Protein AF-A0A842LXI2-F1 (afdb_monomer_lite)

Secondary structure (DSSP, 8-state):
------S-----HHHHHHHHHTPEEEE-TTT--EEEESS--SS-HHHHHHH--

Sequence (53 aa):
MKMKFEGCRCFDVTSLAKYRSSLKKFRCRKCGKEFMSDREKEYCFDCEKEVNE

Foldseek 3Di:
DDDDDDDDVPPPVVVVVVVQVQWDWEAAPPPRDIDTHNDDDNHDPVVVVVVVD

pLDDT: mean 70.94, std 17.65, range [40.72, 92.25]

Radius of gyration: 16.61 Å; chains: 1; bounding box: 33×32×45 Å

Structure (mmCIF, N/CA/C/O backbone):
data_AF-A0A842LXI2-F1
#
_entry.id   AF-A0A842LXI2-F1
#
loop_
_atom_site.group_PDB
_atom_site.id
_atom_site.type_symbol
_atom_site.label_atom_id
_atom_site.label_alt_id
_atom_site.label_comp_id
_atom_site.label_asym_id
_atom_site.label_entit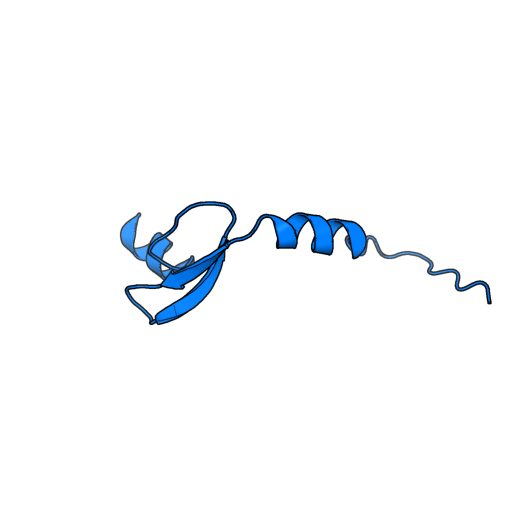y_id
_atom_site.label_seq_id
_atom_site.pdbx_PDB_ins_code
_atom_site.Cartn_x
_atom_site.Cartn_y
_atom_site.Cartn_z
_atom_site.occupancy
_atom_site.B_iso_or_equiv
_atom_site.auth_seq_id
_atom_site.auth_comp_id
_atom_site.auth_asym_id
_atom_site.auth_atom_id
_atom_site.pdbx_PDB_model_num
ATOM 1 N N . MET A 1 1 ? 22.977 22.667 -29.566 1.00 40.72 1 MET A N 1
ATOM 2 C CA . MET A 1 1 ? 22.142 23.180 -28.458 1.00 40.72 1 MET A CA 1
ATOM 3 C C . MET A 1 1 ? 22.797 22.786 -27.140 1.00 40.72 1 MET A C 1
ATOM 5 O O . MET A 1 1 ? 22.827 21.605 -26.829 1.00 40.72 1 MET A O 1
ATOM 9 N N . LYS A 1 2 ? 23.427 23.728 -26.425 1.00 46.28 2 LYS A N 1
ATOM 10 C CA . LYS A 1 2 ? 24.055 23.480 -25.115 1.00 46.28 2 LYS A CA 1
ATOM 11 C C . LYS A 1 2 ? 23.215 24.166 -24.047 1.00 46.28 2 LYS A C 1
ATOM 13 O O . LYS A 1 2 ? 23.294 25.377 -23.891 1.00 46.28 2 LYS A O 1
ATOM 18 N N . MET A 1 3 ? 22.389 23.387 -23.362 1.00 42.16 3 MET A N 1
ATOM 19 C CA . MET A 1 3 ? 21.583 23.856 -22.242 1.00 42.16 3 MET A CA 1
ATOM 20 C C . MET A 1 3 ? 22.410 23.646 -20.970 1.00 42.16 3 MET A C 1
ATOM 22 O O . MET A 1 3 ? 22.595 22.518 -20.521 1.00 42.16 3 MET A O 1
ATOM 26 N N . LYS A 1 4 ? 23.002 24.730 -20.458 1.00 44.44 4 LYS A N 1
ATOM 27 C CA . LYS A 1 4 ? 23.621 24.774 -19.129 1.00 44.44 4 LYS A CA 1
ATOM 28 C C . LYS A 1 4 ? 22.500 25.011 -18.119 1.00 44.44 4 LYS A C 1
ATOM 30 O O . LYS A 1 4 ? 21.848 26.046 -18.192 1.00 44.44 4 LYS A O 1
ATOM 35 N N . PHE A 1 5 ? 22.281 24.067 -17.210 1.00 47.41 5 PHE A N 1
ATOM 36 C CA . PHE A 1 5 ? 21.473 24.297 -16.016 1.00 47.41 5 PHE A CA 1
ATOM 37 C C . PHE A 1 5 ? 22.413 24.495 -14.830 1.00 47.41 5 PHE A C 1
ATOM 39 O O . PHE A 1 5 ? 23.105 23.578 -14.392 1.00 47.41 5 PHE A O 1
ATOM 46 N N . GLU A 1 6 ? 22.470 25.742 -14.381 1.00 47.75 6 GLU A N 1
ATOM 47 C CA . GLU A 1 6 ? 23.093 26.184 -13.145 1.00 47.75 6 GLU A CA 1
ATOM 48 C C . GLU A 1 6 ? 22.205 25.759 -11.964 1.00 47.75 6 GLU A C 1
ATOM 50 O O . GLU A 1 6 ? 20.996 25.973 -11.976 1.00 47.75 6 GLU A O 1
ATOM 55 N N . GLY A 1 7 ? 22.814 25.140 -10.952 1.00 54.19 7 GLY A N 1
ATOM 56 C CA . GLY A 1 7 ? 22.421 25.317 -9.553 1.00 54.19 7 GLY A CA 1
ATOM 57 C C . GLY A 1 7 ? 20.964 25.058 -9.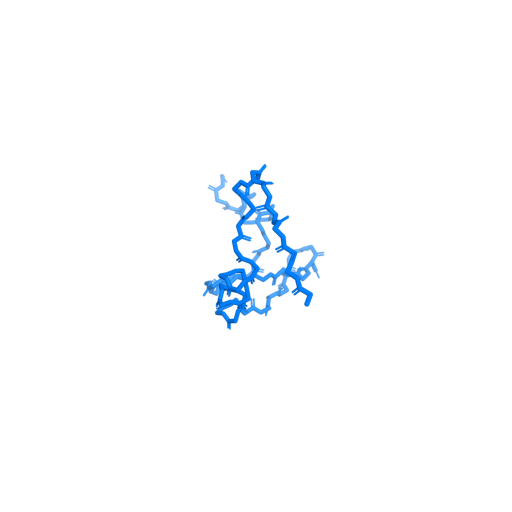151 1.00 54.19 7 GLY A C 1
ATOM 58 O O . GLY A 1 7 ? 20.286 25.955 -8.669 1.00 54.19 7 GLY A O 1
ATOM 59 N N . CYS A 1 8 ? 20.539 23.800 -9.165 1.00 45.88 8 CYS A N 1
ATOM 60 C CA . CYS A 1 8 ? 19.733 23.234 -8.080 1.00 45.88 8 CYS A CA 1
ATOM 61 C C . CYS A 1 8 ? 20.143 21.767 -7.947 1.00 45.88 8 CYS A C 1
ATOM 63 O O . CYS A 1 8 ? 20.341 21.096 -8.959 1.00 45.88 8 CYS A O 1
ATOM 65 N N . ARG A 1 9 ? 20.283 21.242 -6.722 1.00 52.53 9 ARG A N 1
ATOM 66 C CA . ARG A 1 9 ? 20.371 19.787 -6.484 1.00 52.53 9 ARG A CA 1
ATOM 67 C C . ARG A 1 9 ? 19.005 19.157 -6.792 1.00 52.53 9 ARG A C 1
ATOM 69 O O . ARG A 1 9 ? 18.323 18.649 -5.910 1.00 52.53 9 ARG A O 1
ATOM 76 N N . CYS A 1 10 ? 18.574 19.249 -8.043 1.00 46.38 10 CYS A N 1
ATOM 77 C CA . CYS A 1 10 ? 17.423 18.544 -8.562 1.00 46.38 10 CYS A CA 1
ATOM 78 C C . CYS A 1 10 ? 17.859 17.093 -8.687 1.00 46.38 10 CYS A C 1
ATOM 80 O O . CYS A 1 10 ? 18.759 16.785 -9.466 1.00 46.38 10 CYS A O 1
ATOM 82 N N . PHE A 1 11 ? 17.267 16.230 -7.868 1.00 52.38 11 PHE A N 1
ATOM 83 C CA . PHE A 1 11 ? 17.412 14.783 -7.939 1.00 52.38 11 PHE A CA 1
ATOM 84 C C . PHE A 1 11 ? 17.385 14.347 -9.413 1.00 52.38 11 PHE A C 1
ATOM 86 O O . PHE A 1 11 ? 16.391 14.581 -10.101 1.00 52.38 11 PHE A O 1
ATOM 93 N N . ASP A 1 12 ? 18.505 13.812 -9.906 1.00 52.66 12 ASP A N 1
ATOM 94 C CA . ASP A 1 12 ? 18.699 13.472 -11.315 1.00 52.66 12 ASP A CA 1
ATOM 95 C C . ASP A 1 12 ? 17.500 12.641 -11.800 1.00 52.66 12 ASP A C 1
ATOM 97 O O . ASP A 1 12 ? 17.182 11.597 -11.219 1.00 52.66 12 ASP A O 1
ATOM 101 N N . VAL A 1 13 ? 16.777 13.120 -12.818 1.00 54.56 13 VAL A N 1
ATOM 102 C CA . VAL A 1 13 ? 15.543 12.472 -13.309 1.00 54.56 13 VAL A CA 1
ATOM 103 C C . VAL A 1 13 ? 15.830 11.024 -13.732 1.00 54.56 13 VAL A C 1
ATOM 105 O O . VAL A 1 13 ? 14.981 10.144 -13.588 1.00 54.56 13 VAL A O 1
ATOM 108 N N . THR A 1 14 ? 17.067 10.752 -14.154 1.00 52.41 14 THR A N 1
ATOM 109 C CA . THR A 1 14 ? 17.582 9.419 -14.484 1.00 52.41 14 THR A CA 1
ATOM 110 C C . THR A 1 14 ? 17.618 8.489 -13.265 1.00 52.41 14 THR A C 1
ATOM 112 O O . THR A 1 14 ? 17.296 7.303 -13.371 1.00 52.41 14 THR A O 1
ATOM 115 N N . SER A 1 15 ? 17.948 9.023 -12.087 1.00 53.88 15 SER A N 1
ATOM 116 C CA . SER A 1 15 ? 17.923 8.294 -10.813 1.00 53.88 15 SER A CA 1
ATOM 117 C C . SER A 1 15 ? 16.497 8.086 -10.302 1.00 53.88 15 SER A C 1
ATOM 119 O O . SER A 1 15 ? 16.190 7.003 -9.808 1.00 53.88 15 SER A O 1
ATOM 121 N N . LEU A 1 16 ? 15.593 9.059 -10.486 1.00 55.31 16 LEU A N 1
ATOM 122 C CA . LEU A 1 16 ? 14.167 8.889 -10.172 1.00 55.31 16 LEU A CA 1
ATOM 123 C C . LEU A 1 16 ? 13.529 7.792 -11.042 1.00 55.31 16 LEU A C 1
ATOM 125 O O . LEU A 1 16 ? 12.746 6.986 -10.544 1.00 55.31 16 LEU A O 1
ATOM 129 N N . ALA A 1 17 ? 13.883 7.735 -12.329 1.00 54.03 17 ALA A N 1
ATOM 130 C CA . ALA A 1 17 ? 13.404 6.705 -13.247 1.00 54.03 17 ALA A CA 1
ATOM 131 C C . ALA A 1 17 ? 13.884 5.306 -12.831 1.00 54.03 17 ALA A C 1
ATOM 133 O O . ALA A 1 17 ? 13.071 4.389 -12.748 1.00 54.03 17 ALA A O 1
ATOM 134 N N . LYS A 1 18 ? 15.170 5.151 -12.477 1.00 54.03 18 LYS A N 1
ATOM 135 C CA . LYS A 1 18 ? 15.699 3.882 -11.945 1.00 54.03 18 LYS A CA 1
ATOM 136 C C . LYS A 1 18 ? 15.061 3.480 -10.615 1.00 54.03 18 LYS A C 1
ATOM 138 O O . LYS A 1 18 ? 14.790 2.301 -10.421 1.00 54.03 18 LYS A O 1
ATOM 143 N N . TYR A 1 19 ? 14.791 4.434 -9.723 1.00 55.34 19 TYR A N 1
ATOM 144 C CA . TYR A 1 19 ? 14.151 4.150 -8.437 1.00 55.34 19 TYR A CA 1
ATOM 145 C C . TYR A 1 19 ? 12.678 3.754 -8.610 1.00 55.34 19 TYR A C 1
ATOM 147 O O . TYR A 1 19 ? 12.217 2.815 -7.970 1.00 55.34 19 TYR A O 1
ATOM 155 N N . ARG A 1 20 ? 11.946 4.402 -9.533 1.00 56.34 20 ARG A N 1
ATOM 156 C CA . ARG A 1 20 ? 10.552 4.049 -9.856 1.00 56.34 20 ARG A CA 1
ATOM 157 C C . ARG A 1 20 ? 10.414 2.673 -10.500 1.00 56.34 20 ARG A C 1
ATOM 159 O O . ARG A 1 20 ? 9.394 2.034 -10.272 1.00 56.34 20 ARG A O 1
ATOM 166 N N . SER A 1 21 ? 11.414 2.205 -11.247 1.00 58.25 21 SER A N 1
ATOM 167 C CA . SER A 1 21 ? 11.385 0.871 -11.866 1.00 58.25 21 SER A CA 1
ATOM 168 C C . SER A 1 21 ? 11.333 -0.279 -10.855 1.00 58.25 21 SER A C 1
ATOM 170 O O . SER A 1 21 ? 10.824 -1.343 -11.190 1.00 58.25 21 SER A O 1
ATOM 172 N N . SER A 1 22 ? 11.818 -0.074 -9.627 1.00 69.62 22 SER A N 1
ATOM 173 C CA . SER A 1 22 ? 11.767 -1.088 -8.564 1.00 69.62 22 SER A CA 1
ATOM 174 C C . SER A 1 22 ? 10.516 -0.994 -7.687 1.00 69.62 22 SER A C 1
ATOM 176 O O . SER A 1 22 ? 10.306 -1.854 -6.834 1.00 69.62 22 SER A O 1
ATOM 178 N N . LEU A 1 23 ? 9.681 0.036 -7.868 1.00 78.69 23 LEU A N 1
ATOM 179 C CA . LEU A 1 23 ? 8.465 0.202 -7.081 1.00 78.69 23 LEU A CA 1
ATOM 180 C C . LEU A 1 23 ? 7.320 -0.583 -7.723 1.00 78.69 23 LEU A C 1
ATOM 182 O O . LEU A 1 23 ? 6.917 -0.326 -8.859 1.00 78.69 23 LEU A O 1
ATOM 186 N N . LYS A 1 24 ? 6.743 -1.510 -6.965 1.00 85.25 24 LYS A N 1
ATOM 187 C CA . LYS A 1 24 ? 5.512 -2.198 -7.347 1.00 8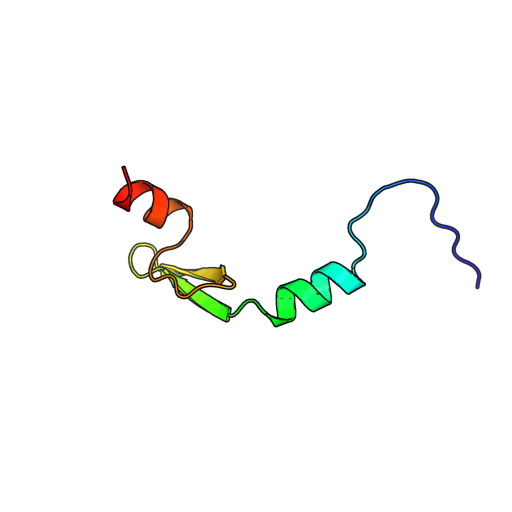5.25 24 LYS A CA 1
ATOM 188 C C . LYS A 1 24 ? 4.314 -1.323 -6.976 1.00 85.25 24 LYS A C 1
ATOM 190 O O . LYS A 1 24 ? 4.331 -0.603 -5.975 1.00 85.25 24 LYS A O 1
ATOM 195 N N . LYS A 1 25 ? 3.271 -1.359 -7.808 1.00 86.69 25 LYS A N 1
ATOM 196 C CA . LYS A 1 25 ? 1.993 -0.703 -7.507 1.00 86.69 25 LYS A CA 1
ATOM 197 C C . LYS A 1 25 ? 1.199 -1.587 -6.553 1.00 86.69 25 LYS A C 1
ATOM 199 O O . LYS A 1 25 ? 0.958 -2.750 -6.861 1.00 86.69 25 LYS A O 1
ATOM 204 N N . PHE A 1 26 ? 0.766 -1.013 -5.441 1.00 88.81 26 PHE A N 1
ATOM 205 C CA . PHE A 1 26 ? -0.095 -1.650 -4.455 1.00 88.81 26 PHE A CA 1
ATOM 206 C C . PHE A 1 26 ? -1.347 -0.807 -4.242 1.00 88.81 26 PHE A C 1
ATOM 208 O O . PHE A 1 26 ? -1.346 0.412 -4.432 1.00 88.81 26 PHE A O 1
ATOM 215 N N . ARG A 1 27 ? -2.429 -1.467 -3.835 1.00 90.94 27 ARG A N 1
ATOM 216 C CA . ARG A 1 27 ? -3.688 -0.816 -3.487 1.00 90.94 27 ARG A CA 1
ATOM 217 C C . ARG A 1 27 ? -3.950 -1.026 -2.008 1.00 90.94 27 ARG A C 1
ATOM 219 O O . ARG A 1 27 ? -3.994 -2.160 -1.547 1.00 90.94 27 ARG A O 1
ATOM 226 N N . CYS A 1 28 ? -4.147 0.068 -1.282 1.00 92.25 28 CYS A N 1
ATOM 227 C CA . CYS A 1 28 ? -4.462 0.012 0.136 1.00 92.25 28 CYS A CA 1
ATOM 228 C C . CYS A 1 28 ? -5.798 -0.700 0.354 1.00 92.25 28 CYS A C 1
ATOM 230 O O . CYS A 1 28 ? -6.818 -0.288 -0.200 1.00 92.25 28 CYS A O 1
ATOM 232 N N . ARG A 1 29 ? -5.806 -1.722 1.211 1.00 89.06 29 ARG A N 1
ATOM 233 C CA . ARG A 1 29 ? -7.014 -2.488 1.542 1.00 89.06 29 ARG A CA 1
ATOM 234 C C . ARG A 1 29 ? -8.034 -1.687 2.359 1.00 89.06 29 ARG A C 1
ATOM 236 O O . ARG A 1 29 ? -9.226 -1.950 2.252 1.00 89.06 29 ARG A O 1
ATOM 243 N N . LYS A 1 30 ? -7.577 -0.701 3.142 1.00 87.94 30 LYS A N 1
ATOM 244 C CA . LYS A 1 30 ? -8.420 0.120 4.034 1.00 87.94 30 LYS A CA 1
ATOM 245 C C . LYS A 1 30 ? -9.086 1.288 3.303 1.00 87.94 30 LYS A C 1
ATOM 247 O O . LYS A 1 30 ? -10.300 1.431 3.353 1.00 87.94 30 LYS A O 1
ATOM 252 N N . CYS A 1 31 ? -8.302 2.117 2.613 1.00 90.94 31 CYS A N 1
ATOM 253 C CA . CYS A 1 31 ? -8.806 3.334 1.962 1.00 90.94 31 CYS A CA 1
ATOM 254 C C . CYS A 1 31 ? -8.963 3.211 0.438 1.00 90.94 31 CYS A C 1
ATOM 256 O O . CYS A 1 31 ? -9.480 4.120 -0.202 1.00 90.94 31 CYS A O 1
ATOM 258 N N . GLY A 1 32 ? -8.493 2.118 -0.173 1.00 89.19 32 GLY A N 1
ATOM 259 C CA . GLY A 1 32 ? -8.583 1.896 -1.618 1.00 89.19 32 GLY A CA 1
ATOM 260 C C . GLY A 1 32 ? -7.584 2.690 -2.466 1.00 89.19 32 GLY A C 1
ATOM 261 O O . GLY A 1 32 ? -7.596 2.523 -3.685 1.00 89.19 32 GLY A O 1
ATOM 262 N N . LYS A 1 33 ? -6.725 3.515 -1.849 1.00 89.75 33 LYS A N 1
ATOM 263 C CA . LYS A 1 33 ? -5.728 4.363 -2.523 1.00 89.75 33 LYS A CA 1
ATOM 264 C C . LYS A 1 33 ? -4.624 3.527 -3.172 1.00 89.75 33 LYS A C 1
ATOM 266 O O . LYS A 1 33 ? -4.074 2.624 -2.541 1.00 89.75 33 LYS A O 1
ATOM 271 N N . GLU A 1 34 ? -4.273 3.858 -4.409 1.00 89.81 34 GLU A N 1
ATOM 272 C CA . GLU A 1 34 ? -3.147 3.254 -5.124 1.00 89.81 34 GLU A CA 1
ATOM 273 C C . GLU A 1 34 ? -1.845 3.991 -4.791 1.00 89.81 34 GLU A C 1
ATOM 275 O O . GLU A 1 34 ? -1.786 5.223 -4.807 1.00 89.81 34 GLU A O 1
ATOM 280 N N . PHE A 1 35 ? -0.791 3.243 -4.479 1.00 87.31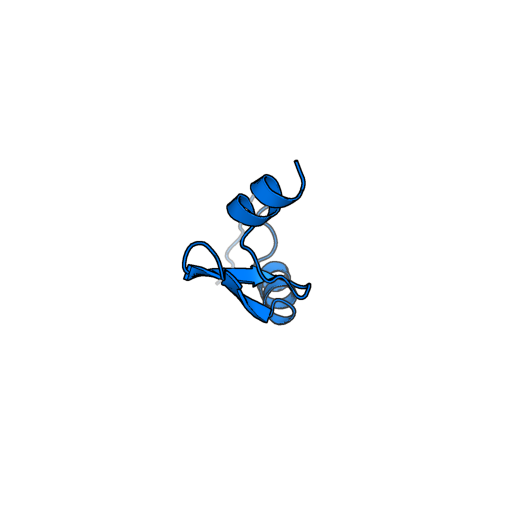 35 PHE A N 1
ATOM 281 C CA . PHE A 1 35 ? 0.525 3.787 -4.162 1.00 87.31 35 PHE A CA 1
ATOM 282 C C . PHE A 1 35 ? 1.633 2.878 -4.700 1.00 87.31 35 PHE A C 1
ATOM 284 O O . PHE A 1 35 ? 1.401 1.734 -5.083 1.00 87.31 35 PHE A O 1
ATOM 291 N N . MET A 1 36 ? 2.849 3.410 -4.774 1.00 85.00 36 MET A N 1
ATOM 292 C CA . MET A 1 36 ? 4.024 2.675 -5.239 1.00 85.00 36 MET A CA 1
ATOM 293 C C . MET A 1 36 ? 4.933 2.392 -4.041 1.00 85.00 36 MET A C 1
ATOM 295 O O . MET A 1 36 ? 5.193 3.302 -3.255 1.00 85.00 36 MET A O 1
ATOM 299 N N . SER A 1 37 ? 5.411 1.159 -3.891 1.00 83.88 37 SER A N 1
ATOM 300 C CA . SER A 1 37 ? 6.338 0.784 -2.817 1.00 83.88 37 SER A CA 1
ATOM 301 C C . SER A 1 37 ? 7.335 -0.270 -3.294 1.00 83.88 37 SER A C 1
ATOM 303 O O . SER A 1 37 ? 7.022 -1.056 -4.186 1.00 83.88 37 SER A O 1
ATOM 305 N N . ASP A 1 38 ? 8.547 -0.278 -2.736 1.00 83.38 38 ASP A N 1
ATOM 306 C CA . ASP A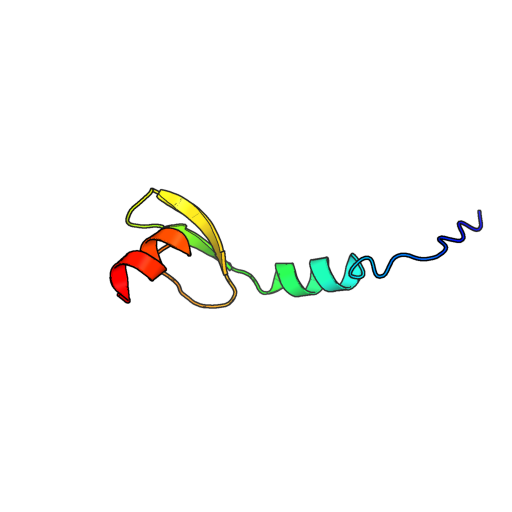 1 38 ? 9.546 -1.320 -3.016 1.00 83.38 38 ASP A CA 1
ATOM 307 C C . ASP A 1 38 ? 9.258 -2.614 -2.236 1.00 83.38 38 ASP A C 1
ATOM 309 O O . ASP A 1 38 ? 9.687 -3.693 -2.639 1.00 83.38 38 ASP A O 1
ATOM 313 N N . ARG A 1 39 ? 8.491 -2.511 -1.144 1.00 81.06 39 ARG A N 1
ATOM 314 C CA . ARG A 1 39 ? 8.120 -3.623 -0.261 1.00 81.06 39 ARG A CA 1
ATOM 315 C C . ARG A 1 39 ? 6.661 -4.000 -0.452 1.00 81.06 39 ARG A C 1
ATOM 317 O O . ARG A 1 39 ? 5.837 -3.155 -0.799 1.00 81.06 39 ARG A O 1
ATOM 324 N N . GLU A 1 40 ? 6.338 -5.263 -0.194 1.00 82.50 40 GLU A N 1
ATOM 325 C CA . GLU A 1 40 ? 4.948 -5.711 -0.141 1.00 82.50 40 GLU A CA 1
ATOM 326 C C . GLU A 1 40 ? 4.246 -5.057 1.048 1.00 82.50 40 GLU A C 1
ATOM 328 O O . GLU A 1 40 ? 4.634 -5.247 2.199 1.00 82.50 40 GLU A O 1
ATOM 333 N N . LYS A 1 41 ? 3.244 -4.231 0.742 1.00 85.31 41 LYS A N 1
ATOM 334 C CA . LYS A 1 41 ? 2.446 -3.501 1.724 1.00 85.31 41 LYS A CA 1
ATOM 335 C C . LYS A 1 41 ? 0.970 -3.627 1.384 1.00 85.31 41 LYS A C 1
ATOM 337 O O . LYS A 1 41 ? 0.561 -3.354 0.257 1.00 85.31 41 LYS A O 1
ATOM 342 N N . GLU A 1 42 ? 0.170 -3.987 2.381 1.00 88.12 42 GLU A N 1
ATOM 343 C CA . GLU A 1 42 ? -1.292 -4.074 2.262 1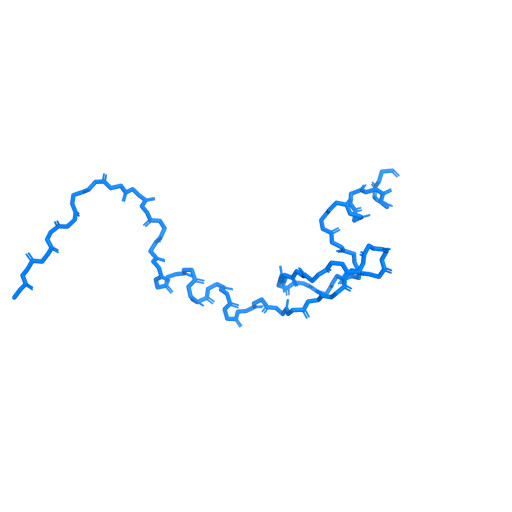.00 88.12 42 GLU A CA 1
ATOM 344 C C . GLU A 1 42 ? -1.986 -2.721 2.491 1.00 88.12 42 GLU A C 1
ATOM 346 O O . GLU A 1 42 ? -3.120 -2.503 2.054 1.00 88.12 42 GLU A O 1
ATOM 351 N N . TYR A 1 43 ? -1.297 -1.792 3.157 1.00 90.38 43 TYR A N 1
ATOM 352 C CA . TYR A 1 43 ? -1.824 -0.494 3.567 1.00 90.38 43 TYR A CA 1
ATOM 353 C C . TYR A 1 43 ? -0.963 0.643 3.010 1.00 90.38 43 TYR A C 1
ATOM 355 O O . TYR A 1 43 ? 0.250 0.510 2.866 1.00 90.38 43 TYR A O 1
ATOM 363 N N . CYS A 1 44 ? -1.589 1.776 2.675 1.00 88.44 44 CYS A N 1
ATOM 364 C CA . CYS A 1 44 ? -0.845 2.985 2.318 1.00 88.44 44 CYS A CA 1
ATOM 365 C C . CYS A 1 44 ? -0.164 3.581 3.554 1.00 88.44 44 CYS A C 1
ATOM 367 O O . CYS A 1 44 ? -0.553 3.263 4.670 1.00 88.44 44 CYS A O 1
ATOM 369 N N . PHE A 1 45 ? 0.784 4.501 3.354 1.00 84.44 45 PHE A N 1
ATOM 370 C CA . PHE A 1 45 ? 1.560 5.114 4.440 1.00 84.44 45 PHE A CA 1
ATOM 371 C C . PHE A 1 45 ? 0.695 5.650 5.597 1.00 84.44 45 PHE A C 1
ATOM 373 O O . PHE A 1 45 ? 0.970 5.332 6.748 1.00 84.44 45 PHE A O 1
ATOM 380 N N . ASP A 1 46 ? -0.389 6.375 5.299 1.00 85.44 46 ASP A N 1
ATOM 381 C CA . ASP A 1 46 ? -1.346 6.834 6.318 1.00 85.44 46 ASP A CA 1
ATOM 382 C C . ASP A 1 46 ? -1.989 5.684 7.103 1.00 85.44 46 ASP A C 1
ATOM 384 O O . ASP A 1 46 ? -1.979 5.685 8.328 1.00 85.44 46 ASP A O 1
ATOM 388 N N . CYS A 1 47 ? -2.519 4.677 6.406 1.00 88.62 47 CYS A N 1
ATOM 389 C CA . CYS A 1 47 ? -3.211 3.562 7.046 1.00 88.62 47 CYS A CA 1
ATOM 390 C C . CYS A 1 47 ? -2.252 2.613 7.771 1.00 88.62 47 CYS A C 1
ATOM 392 O O . CYS A 1 47 ? -2.637 2.030 8.770 1.00 88.62 47 CYS A O 1
ATOM 394 N N . GLU A 1 48 ? -1.026 2.442 7.276 1.00 86.50 48 GLU A N 1
ATOM 395 C CA . GLU A 1 48 ? 0.017 1.655 7.940 1.00 86.50 48 GLU A CA 1
ATOM 396 C C . GLU A 1 48 ? 0.408 2.305 9.270 1.00 86.50 48 GLU A C 1
ATOM 398 O O . GLU A 1 48 ? 0.549 1.609 10.272 1.00 86.50 48 GLU A O 1
ATOM 403 N N . LYS A 1 49 ? 0.498 3.641 9.299 1.00 85.50 49 LYS A N 1
ATOM 404 C CA . LYS A 1 49 ? 0.774 4.399 10.519 1.00 85.50 49 LYS A CA 1
ATOM 405 C C . LYS A 1 49 ? -0.301 4.176 11.589 1.00 85.50 49 LYS A C 1
ATOM 407 O O . LYS A 1 49 ? 0.042 3.970 12.741 1.00 85.50 49 LYS A O 1
ATOM 412 N N . GLU A 1 50 ? -1.575 4.145 11.201 1.00 80.56 50 GLU A N 1
ATOM 413 C CA . GLU A 1 50 ? -2.688 3.871 12.125 1.00 80.56 50 GLU A CA 1
ATOM 414 C C . GLU A 1 50 ? -2.705 2.437 12.685 1.00 80.56 50 GLU A C 1
ATOM 416 O O . GLU A 1 50 ? -3.349 2.195 13.698 1.00 80.56 50 GLU A O 1
ATOM 421 N N . VAL A 1 51 ? -2.080 1.469 12.005 1.00 75.06 51 VAL A N 1
ATOM 422 C CA . VAL A 1 51 ? -2.070 0.050 12.420 1.00 75.06 51 VAL A CA 1
ATOM 423 C C . VAL A 1 51 ? -0.849 -0.273 13.291 1.00 75.06 51 VAL A C 1
ATOM 425 O O . VAL A 1 51 ? -0.855 -1.271 14.006 1.00 75.06 51 VAL A O 1
ATOM 428 N N . ASN A 1 52 ? 0.201 0.549 13.220 1.00 67.31 52 ASN A N 1
ATOM 429 C CA . ASN A 1 52 ? 1.459 0.354 13.944 1.00 67.31 52 ASN A CA 1
ATOM 430 C C . ASN A 1 52 ? 1.606 1.279 15.177 1.00 67.31 52 ASN A C 1
ATOM 432 O O . ASN A 1 52 ? 2.686 1.314 15.770 1.00 67.31 52 ASN A O 1
ATOM 436 N N . GLU A 1 53 ? 0.563 2.034 15.539 1.00 54.91 53 GLU A N 1
ATOM 437 C CA . GLU A 1 53 ? 0.433 2.784 16.806 1.00 54.91 53 GLU A CA 1
ATOM 438 C C . GLU A 1 53 ? -0.433 2.025 17.821 1.00 54.91 53 GLU A C 1
ATOM 440 O O . GLU A 1 53 ? -1.414 1.369 17.400 1.00 54.91 53 GLU A O 1
#